Protein AF-A0A969F2M3-F1 (afdb_monomer_lite)

Secondary structure (DSSP, 8-state):
-------TTGGGSSSHHHHHHHHHHHHHHHHHHHHT---------SS----PEEEEESSHHHHHHHHHHHHHHTT--EEEEEETTEEEEEEE--SSPPHHHHHHHHHTTPPPPSSSEEEEEEEEHHHHHHHHHHHHHHHHTTSS-----------

Sequence (155 aa):
ARPRATNALEQWLAGWRGALAMAALAGVAIVIGLTVQTPVPDETVRGIQAPATELFADDPAAMRLAIIESLADAGVEASGYALLNIEFVEATLPQPVPPSVERVLARYGIPLPVDGAMRVAIAGRRDERRSRRDAGGAYARRHSGRGDPTAGSVR

pLDDT: mean 70.93, std 19.93, range [36.88, 95.75]

Structure (mmCIF, N/CA/C/O backbone):
data_AF-A0A969F2M3-F1
#
_entry.id   AF-A0A969F2M3-F1
#
loop_
_atom_site.group_PDB
_atom_site.id
_atom_site.type_symbol
_atom_site.label_atom_id
_atom_site.label_alt_id
_atom_site.label_comp_id
_atom_site.label_asym_id
_atom_site.label_entity_id
_atom_site.label_seq_id
_atom_site.pdbx_PDB_ins_code
_atom_site.Cartn_x
_atom_site.Cartn_y
_atom_site.Cartn_z
_atom_site.occupancy
_atom_site.B_iso_or_equiv
_atom_site.auth_seq_id
_atom_site.auth_comp_id
_atom_site.auth_asym_id
_atom_site.auth_atom_id
_atom_site.pdbx_PDB_model_num
ATOM 1 N N . ALA A 1 1 ? -34.858 61.476 -4.463 1.00 45.66 1 ALA A N 1
ATOM 2 C CA . ALA A 1 1 ? -34.562 60.286 -5.291 1.00 45.66 1 ALA A CA 1
ATOM 3 C C . ALA A 1 1 ? -33.647 59.352 -4.497 1.00 45.66 1 ALA A C 1
ATOM 5 O O . ALA A 1 1 ? -32.818 59.846 -3.749 1.00 45.66 1 ALA A O 1
ATOM 6 N N . ARG A 1 2 ? -33.891 58.037 -4.573 1.00 45.94 2 ARG A N 1
ATOM 7 C CA . ARG A 1 2 ? -33.388 56.969 -3.678 1.00 45.94 2 ARG A CA 1
ATOM 8 C C . ARG A 1 2 ? -31.850 56.934 -3.510 1.00 45.94 2 ARG A C 1
ATOM 10 O O . ARG A 1 2 ? -31.161 57.102 -4.516 1.00 45.94 2 ARG A O 1
ATOM 17 N N . PRO A 1 3 ? -31.303 56.615 -2.318 1.00 48.44 3 PRO A N 1
ATOM 18 C CA . PRO A 1 3 ? -29.893 56.250 -2.182 1.00 48.44 3 PRO A CA 1
ATOM 19 C C . PRO A 1 3 ? -29.634 54.853 -2.779 1.00 48.44 3 PRO A C 1
ATOM 21 O O . PRO A 1 3 ? -30.329 53.889 -2.458 1.00 48.44 3 PRO A O 1
ATOM 24 N N . ARG A 1 4 ? -28.633 54.749 -3.664 1.00 53.41 4 ARG A N 1
ATOM 25 C CA . ARG A 1 4 ? -28.066 53.474 -4.136 1.00 53.41 4 ARG A CA 1
ATOM 26 C C . ARG A 1 4 ? -27.175 52.899 -3.033 1.00 53.41 4 ARG A C 1
ATOM 28 O O . ARG A 1 4 ? -26.105 53.433 -2.763 1.00 53.41 4 ARG A O 1
ATOM 35 N N . ALA A 1 5 ? -27.624 51.816 -2.410 1.00 54.97 5 ALA A N 1
ATOM 36 C CA . ALA A 1 5 ? -26.827 50.986 -1.519 1.00 54.97 5 ALA A CA 1
ATOM 37 C C . ALA A 1 5 ? -26.131 49.891 -2.340 1.00 54.97 5 ALA A C 1
ATOM 39 O O . ALA A 1 5 ? -26.745 48.869 -2.621 1.00 54.97 5 ALA A O 1
ATOM 40 N N . THR A 1 6 ? -24.881 50.100 -2.757 1.00 56.84 6 THR A N 1
ATOM 41 C CA . THR A 1 6 ? -24.093 49.029 -3.409 1.00 56.84 6 THR A CA 1
ATOM 42 C C . THR A 1 6 ? -22.618 48.974 -3.022 1.00 56.84 6 THR A C 1
ATOM 44 O O . THR A 1 6 ? -21.910 48.140 -3.563 1.00 56.84 6 THR A O 1
ATOM 47 N N . ASN A 1 7 ? -22.118 49.794 -2.090 1.00 56.41 7 ASN A N 1
ATOM 48 C CA . ASN A 1 7 ? -20.657 49.927 -1.929 1.00 56.41 7 ASN A CA 1
ATOM 49 C C . ASN A 1 7 ? -20.119 49.595 -0.524 1.00 56.41 7 ASN A C 1
ATOM 51 O O . ASN A 1 7 ? -18.950 49.843 -0.249 1.00 56.41 7 ASN A O 1
ATOM 55 N N . ALA A 1 8 ? -20.932 49.031 0.375 1.00 53.22 8 ALA A N 1
ATOM 56 C CA . ALA A 1 8 ? -20.476 48.732 1.738 1.00 53.22 8 ALA A CA 1
ATOM 57 C C . ALA A 1 8 ? -19.640 47.442 1.839 1.00 53.22 8 ALA A C 1
ATOM 59 O O . ALA A 1 8 ? -18.819 47.321 2.743 1.00 53.22 8 ALA A O 1
ATOM 60 N N . LEU A 1 9 ? -19.822 46.487 0.919 1.00 52.50 9 LEU A N 1
ATOM 61 C CA . LEU A 1 9 ? -19.166 45.179 1.017 1.00 52.50 9 LEU A CA 1
ATOM 62 C C . LEU A 1 9 ? -17.736 45.185 0.448 1.00 52.50 9 LEU A C 1
ATOM 64 O O . LEU A 1 9 ? -16.865 44.512 0.988 1.00 52.50 9 LEU A O 1
ATOM 68 N N . GLU A 1 10 ? -17.457 46.003 -0.573 1.00 51.41 10 GLU A N 1
ATOM 69 C CA . GLU A 1 10 ? -16.103 46.107 -1.142 1.00 51.41 10 GLU A CA 1
ATOM 70 C C . GLU A 1 10 ? -15.138 46.919 -0.269 1.00 51.41 10 GLU A C 1
ATOM 72 O O . GLU A 1 10 ? -13.939 46.645 -0.245 1.00 51.41 10 GLU A O 1
ATOM 77 N N . GLN A 1 11 ? -15.640 47.873 0.520 1.00 52.00 11 GLN A N 1
ATOM 78 C CA . GLN A 1 11 ? -14.781 48.687 1.389 1.00 52.00 11 GLN A CA 1
ATOM 79 C C . GLN A 1 11 ? -14.241 47.919 2.603 1.00 52.00 11 GLN A C 1
ATOM 81 O O . GLN A 1 11 ? -13.274 48.362 3.222 1.00 52.00 11 GLN A O 1
ATOM 86 N N . TRP A 1 12 ? -14.805 46.752 2.931 1.00 50.31 12 TRP A N 1
ATOM 87 C CA . TRP A 1 12 ? -14.353 45.951 4.072 1.00 50.31 12 TRP A CA 1
ATOM 88 C C . TRP A 1 12 ? -13.147 45.047 3.759 1.00 50.31 12 TRP A C 1
ATOM 90 O O . TRP A 1 12 ? -12.490 44.558 4.675 1.00 50.31 12 TRP A O 1
ATOM 100 N N . LEU A 1 13 ? -12.799 44.866 2.479 1.00 51.94 13 LEU A N 1
ATOM 101 C CA . LEU A 1 13 ? -11.670 44.028 2.045 1.00 51.94 13 LEU A CA 1
ATOM 102 C C . LEU A 1 13 ? -10.378 44.821 1.768 1.00 51.94 13 LEU A C 1
ATOM 104 O O . LEU A 1 13 ? -9.327 44.222 1.555 1.00 51.94 13 LEU A O 1
ATOM 108 N N . ALA A 1 14 ? -10.418 46.155 1.831 1.00 53.62 14 ALA A N 1
ATOM 109 C CA . ALA A 1 14 ? -9.304 47.036 1.460 1.00 53.62 14 ALA A CA 1
ATOM 110 C C . ALA A 1 14 ? -8.498 47.588 2.658 1.00 53.62 14 ALA A C 1
ATOM 112 O O . ALA A 1 14 ? -7.930 48.676 2.588 1.00 53.62 14 ALA A O 1
ATOM 113 N N . GLY A 1 15 ? -8.452 46.869 3.783 1.00 54.72 15 GLY A N 1
ATOM 114 C CA . GLY A 1 15 ? -7.656 47.252 4.955 1.00 54.72 15 GLY A CA 1
ATOM 115 C C . GLY A 1 15 ? -6.451 46.335 5.164 1.00 54.72 15 GLY A C 1
ATOM 116 O O . GLY A 1 15 ? -6.567 45.123 5.003 1.00 54.72 15 GLY A O 1
ATOM 117 N N . TRP A 1 16 ? -5.316 46.882 5.628 1.00 53.44 16 TRP A N 1
ATOM 118 C CA . TRP A 1 16 ? -4.075 46.147 5.967 1.00 53.44 16 TRP A CA 1
ATOM 119 C C . TRP A 1 16 ? -4.276 44.921 6.885 1.00 53.44 16 TRP A C 1
ATOM 121 O O . TRP A 1 16 ? -3.426 44.036 6.950 1.00 53.44 16 TRP A O 1
ATOM 131 N N . ARG A 1 17 ? -5.428 44.827 7.560 1.00 49.94 17 ARG A N 1
ATOM 132 C CA . ARG A 1 17 ? -5.831 43.679 8.384 1.00 49.94 17 ARG A CA 1
ATOM 133 C C . ARG A 1 17 ? -6.151 42.425 7.557 1.00 49.94 17 ARG A C 1
ATOM 135 O O . ARG A 1 17 ? -5.863 41.328 8.023 1.00 49.94 17 ARG A O 1
ATOM 142 N N . GLY A 1 18 ? -6.679 42.569 6.336 1.00 45.94 18 GLY A N 1
ATOM 143 C CA . GLY A 1 18 ? -6.927 41.444 5.422 1.00 45.94 18 GLY A CA 1
ATOM 144 C C . GLY A 1 18 ? -5.630 40.825 4.891 1.00 45.94 18 GLY A C 1
ATOM 145 O O . GLY A 1 18 ? -5.506 39.605 4.809 1.00 45.94 18 GLY A O 1
ATOM 146 N N . ALA A 1 19 ? -4.618 41.663 4.638 1.00 50.31 19 ALA A N 1
ATOM 147 C CA . ALA A 1 19 ? -3.284 41.211 4.244 1.00 50.31 19 ALA A CA 1
ATOM 148 C C . ALA A 1 19 ? -2.563 40.455 5.380 1.00 50.31 19 ALA A C 1
ATOM 150 O O . ALA A 1 19 ? -1.909 39.445 5.127 1.00 50.31 19 ALA A O 1
ATOM 151 N N . LEU A 1 20 ? -2.738 40.880 6.639 1.00 52.34 20 LEU A N 1
ATOM 152 C CA . LEU A 1 20 ? -2.180 40.173 7.800 1.00 52.34 20 LEU A CA 1
ATOM 153 C C . LEU A 1 20 ? -2.861 38.821 8.070 1.00 52.34 20 LEU A C 1
ATOM 155 O O . LEU A 1 20 ? -2.181 37.875 8.461 1.00 52.34 20 LEU A O 1
ATOM 159 N N . ALA A 1 21 ? -4.168 38.694 7.822 1.00 48.88 21 ALA A N 1
ATOM 160 C CA . ALA A 1 21 ? -4.878 37.421 7.979 1.00 48.88 21 ALA A CA 1
ATOM 161 C C . ALA A 1 21 ? -4.417 36.359 6.957 1.00 48.88 21 ALA A C 1
ATOM 163 O O . ALA A 1 21 ? -4.240 35.195 7.317 1.00 48.88 21 ALA A O 1
ATOM 164 N N . MET A 1 22 ? -4.141 36.761 5.709 1.00 46.81 22 MET A N 1
ATOM 165 C CA . MET A 1 22 ? -3.584 35.861 4.686 1.00 46.81 22 MET A CA 1
ATOM 166 C C . MET A 1 22 ? -2.118 35.494 4.964 1.00 46.81 22 MET A C 1
ATOM 168 O O . MET A 1 22 ? -1.731 34.344 4.768 1.00 46.81 22 MET A O 1
ATOM 172 N N . ALA A 1 23 ? -1.309 36.426 5.484 1.00 50.69 23 ALA A N 1
ATOM 173 C CA . ALA A 1 23 ? 0.069 36.135 5.889 1.00 50.69 23 ALA A CA 1
ATOM 174 C C . ALA A 1 23 ? 0.139 35.170 7.089 1.00 50.69 23 ALA A C 1
ATOM 176 O O . ALA A 1 23 ? 1.008 34.299 7.128 1.00 50.69 23 ALA A O 1
ATOM 177 N N . ALA A 1 24 ? -0.801 35.269 8.036 1.00 47.91 24 ALA A N 1
ATOM 178 C CA . ALA A 1 24 ? -0.904 34.336 9.156 1.00 47.91 24 ALA A CA 1
ATOM 179 C C . ALA A 1 24 ? -1.296 32.919 8.697 1.00 47.91 24 ALA A C 1
ATOM 181 O O . ALA A 1 24 ? -0.701 31.948 9.157 1.00 47.91 24 ALA A O 1
ATOM 182 N N . LEU A 1 25 ? -2.228 32.785 7.743 1.00 47.97 25 LEU A N 1
ATOM 183 C CA . LEU A 1 25 ? -2.595 31.483 7.168 1.00 47.97 25 LEU A CA 1
ATOM 184 C C . LEU A 1 25 ? -1.460 30.863 6.337 1.00 47.97 25 LEU A C 1
ATOM 186 O O . LEU A 1 25 ? -1.211 29.663 6.447 1.00 47.97 25 LEU A O 1
ATOM 190 N N . ALA A 1 26 ? -0.721 31.669 5.569 1.00 48.88 26 ALA A N 1
ATOM 191 C CA . ALA A 1 26 ? 0.451 31.197 4.829 1.00 48.88 26 ALA A CA 1
ATOM 192 C C . ALA A 1 26 ? 1.592 30.757 5.768 1.00 48.88 26 ALA A C 1
ATOM 194 O O . ALA A 1 26 ? 2.225 29.730 5.532 1.00 48.88 26 ALA A O 1
ATOM 195 N N . GLY A 1 27 ? 1.817 31.485 6.868 1.00 40.22 27 GLY A N 1
ATOM 196 C CA . GLY A 1 27 ? 2.789 31.106 7.895 1.00 40.22 27 GLY A CA 1
ATOM 197 C C . GLY A 1 27 ? 2.419 29.805 8.609 1.00 40.22 27 GLY A C 1
ATOM 198 O O . GLY A 1 27 ? 3.279 28.950 8.794 1.00 40.22 27 GLY A O 1
ATOM 199 N N . VAL A 1 28 ? 1.140 29.605 8.945 1.00 50.72 28 VAL A N 1
ATOM 200 C CA . VAL A 1 28 ? 0.660 28.361 9.572 1.00 50.72 28 VAL A CA 1
ATOM 201 C C . VAL A 1 28 ? 0.800 27.167 8.622 1.00 50.72 28 VAL A C 1
ATOM 203 O O . VAL A 1 28 ? 1.246 26.112 9.059 1.00 50.72 28 VAL A O 1
ATOM 206 N N . ALA A 1 29 ? 0.529 27.324 7.322 1.00 49.88 29 ALA A N 1
ATOM 207 C CA . ALA A 1 29 ? 0.730 26.249 6.345 1.00 49.88 29 ALA A CA 1
ATOM 208 C C . ALA A 1 29 ? 2.214 25.859 6.181 1.00 49.88 29 ALA A C 1
ATOM 210 O O . ALA A 1 29 ? 2.530 24.676 6.076 1.00 49.88 29 ALA A O 1
ATOM 211 N N . ILE A 1 30 ? 3.133 26.832 6.214 1.00 53.09 30 ILE A N 1
ATOM 212 C CA . ILE A 1 30 ? 4.581 26.576 6.121 1.00 53.09 30 ILE A CA 1
ATOM 213 C C . ILE A 1 30 ? 5.127 25.979 7.425 1.00 53.09 30 ILE A C 1
ATOM 215 O O . ILE A 1 30 ? 5.948 25.066 7.381 1.00 53.09 30 ILE A O 1
ATOM 219 N N . VAL A 1 31 ? 4.652 26.439 8.588 1.00 50.62 31 VAL A N 1
ATOM 220 C CA . VAL A 1 31 ? 5.040 25.872 9.889 1.00 50.62 31 VAL A CA 1
ATOM 221 C C . VAL A 1 31 ? 4.525 24.442 10.029 1.00 50.62 31 VAL A C 1
ATOM 223 O O . VAL A 1 31 ? 5.302 23.593 10.441 1.00 50.62 31 VAL A O 1
ATOM 226 N N . ILE A 1 32 ? 3.289 24.139 9.614 1.00 50.97 32 ILE A N 1
ATOM 227 C CA . ILE A 1 32 ? 2.780 22.756 9.566 1.00 50.97 32 ILE A CA 1
ATOM 228 C C . ILE A 1 32 ? 3.590 21.922 8.559 1.00 50.97 32 ILE A C 1
ATOM 230 O O . ILE A 1 32 ? 3.973 20.800 8.867 1.00 50.97 32 ILE A O 1
ATOM 234 N N . GLY A 1 33 ? 3.943 22.474 7.393 1.00 46.75 33 GLY A N 1
ATOM 235 C CA . GLY A 1 33 ? 4.786 21.784 6.409 1.00 46.75 33 GLY A CA 1
ATOM 236 C C . GLY A 1 33 ? 6.214 21.477 6.889 1.00 46.75 33 GLY A C 1
ATOM 237 O O . GLY A 1 33 ? 6.813 20.509 6.429 1.00 46.75 33 GLY A O 1
ATOM 238 N N . LEU A 1 34 ? 6.756 22.266 7.825 1.00 50.66 34 LEU A N 1
ATOM 239 C CA . LEU A 1 34 ? 8.086 22.058 8.415 1.00 50.66 34 LEU A CA 1
ATOM 240 C C . LEU A 1 34 ? 8.055 21.233 9.711 1.00 50.66 34 LEU A C 1
ATOM 242 O O . LEU A 1 34 ? 9.030 20.546 10.001 1.00 50.66 34 LEU A O 1
ATOM 246 N N . THR A 1 35 ? 6.963 21.254 10.482 1.00 46.19 35 THR A N 1
ATOM 247 C CA . THR A 1 35 ? 6.818 20.438 11.705 1.00 46.19 35 THR A CA 1
ATOM 248 C C . THR A 1 35 ? 6.239 19.048 11.444 1.00 46.19 35 THR A C 1
ATOM 250 O O . THR A 1 35 ? 6.411 18.163 12.278 1.00 46.19 35 THR A O 1
ATOM 253 N N . VAL A 1 36 ? 5.646 18.816 10.267 1.00 45.91 36 VAL A N 1
ATOM 254 C CA . VAL A 1 36 ? 5.324 17.477 9.730 1.00 45.91 36 VAL A CA 1
ATOM 255 C C . VAL A 1 36 ? 6.543 16.864 9.006 1.00 45.91 36 VAL A C 1
ATOM 257 O O . VAL A 1 36 ? 6.430 15.922 8.232 1.00 45.91 36 VAL A O 1
ATOM 260 N N . GLN A 1 37 ? 7.758 17.347 9.292 1.00 50.47 37 GLN A N 1
ATOM 261 C CA . GLN A 1 37 ? 8.958 16.519 9.162 1.00 50.47 37 GLN A CA 1
ATOM 262 C C . GLN A 1 37 ? 9.040 15.595 10.375 1.00 50.47 37 GLN A C 1
ATOM 264 O O . GLN A 1 37 ? 9.755 15.860 11.341 1.00 50.47 37 GLN A O 1
ATOM 269 N N . THR A 1 38 ? 8.283 14.506 10.339 1.00 42.69 38 THR A N 1
ATOM 270 C CA . THR A 1 38 ? 8.547 13.369 11.216 1.00 42.69 38 THR A CA 1
ATOM 271 C C . THR A 1 38 ? 9.486 12.387 10.507 1.00 42.69 38 THR A C 1
ATOM 273 O O . THR A 1 38 ? 9.551 12.341 9.279 1.00 42.69 38 THR A O 1
ATOM 276 N N . PRO A 1 39 ? 10.346 11.735 11.296 1.00 41.56 39 PRO A N 1
ATOM 277 C CA . PRO A 1 39 ? 11.772 11.589 11.033 1.00 41.56 39 PRO A CA 1
ATOM 278 C C . PRO A 1 39 ? 12.065 10.555 9.957 1.00 41.56 39 PRO A C 1
ATOM 280 O O . PRO A 1 39 ? 11.353 9.567 9.852 1.00 41.56 39 PRO A O 1
ATOM 283 N N . VAL A 1 40 ? 13.167 10.756 9.228 1.00 50.44 40 VAL A N 1
ATOM 284 C CA . VAL A 1 40 ? 13.870 9.701 8.485 1.00 50.44 40 VAL A CA 1
ATOM 285 C C . VAL A 1 40 ? 14.250 8.609 9.494 1.00 50.44 40 VAL A C 1
ATOM 287 O O . VAL A 1 40 ? 15.142 8.867 10.305 1.00 50.44 40 VAL A O 1
ATOM 290 N N . PRO A 1 41 ? 13.621 7.418 9.514 1.00 43.75 41 PRO A N 1
ATOM 291 C CA . PRO A 1 41 ? 14.080 6.339 10.365 1.00 43.75 41 PRO A CA 1
ATOM 292 C C . PRO A 1 41 ? 15.069 5.515 9.546 1.00 43.75 41 PRO A C 1
ATOM 294 O O . PRO A 1 41 ? 14.697 4.752 8.656 1.00 43.75 41 PRO A O 1
ATOM 297 N N . ASP A 1 42 ? 16.331 5.791 9.849 1.00 36.88 42 ASP A N 1
ATOM 298 C CA . ASP A 1 42 ? 17.505 4.931 9.802 1.00 36.88 42 ASP A CA 1
ATOM 299 C C . ASP A 1 42 ? 17.571 3.815 8.753 1.00 36.88 42 ASP A C 1
ATOM 301 O O . ASP A 1 42 ? 16.887 2.788 8.786 1.00 36.88 42 ASP A O 1
ATOM 305 N N . GLU A 1 43 ? 18.588 3.986 7.912 1.00 40.31 43 GLU A N 1
ATOM 306 C CA . GLU A 1 43 ? 19.527 2.955 7.489 1.00 40.31 43 GLU A CA 1
ATOM 307 C C . GLU A 1 43 ? 19.639 1.805 8.510 1.00 40.31 43 GLU A C 1
ATOM 309 O O . GLU A 1 43 ? 20.501 1.782 9.380 1.00 40.31 43 GLU A O 1
ATOM 314 N N . THR A 1 44 ? 18.763 0.806 8.395 1.00 39.72 44 THR A N 1
ATOM 315 C CA . THR A 1 44 ? 18.896 -0.442 9.147 1.00 39.72 44 THR A CA 1
ATOM 316 C C . THR A 1 44 ? 19.319 -1.534 8.181 1.00 39.72 44 THR A C 1
ATOM 318 O O . THR A 1 44 ? 18.533 -2.339 7.676 1.00 39.72 44 THR A O 1
ATOM 321 N N . VAL A 1 45 ? 20.622 -1.546 7.917 1.00 49.41 45 VAL A N 1
ATOM 322 C CA . VAL A 1 45 ? 21.339 -2.747 7.503 1.00 49.41 45 VAL A CA 1
ATOM 323 C C . VAL A 1 45 ? 21.070 -3.824 8.564 1.00 49.41 45 VAL A C 1
ATOM 325 O O . VAL A 1 45 ? 21.487 -3.691 9.707 1.00 49.41 45 VAL A O 1
ATOM 328 N N . ARG A 1 46 ? 20.385 -4.899 8.151 1.00 50.19 46 ARG A N 1
ATOM 329 C CA . ARG A 1 46 ? 20.032 -6.112 8.922 1.00 50.19 46 ARG A CA 1
ATOM 330 C C . ARG A 1 46 ? 19.082 -5.927 10.113 1.00 50.19 46 ARG A C 1
ATOM 332 O O . ARG A 1 46 ? 19.507 -5.734 11.243 1.00 50.19 46 ARG A O 1
ATOM 339 N N . GLY A 1 47 ? 17.829 -6.309 9.868 1.00 43.97 47 GLY A N 1
ATOM 340 C CA . GLY A 1 47 ? 17.058 -7.099 10.829 1.00 43.97 47 GLY A CA 1
ATOM 341 C C . GLY A 1 47 ? 15.734 -6.477 11.252 1.00 43.97 47 GLY A C 1
ATOM 342 O O . GLY A 1 47 ? 15.707 -5.594 12.092 1.00 43.97 47 GLY A O 1
ATOM 343 N N . ILE A 1 48 ? 14.644 -7.078 10.763 1.00 42.66 48 ILE A N 1
ATOM 344 C CA . ILE A 1 48 ? 13.281 -6.992 11.311 1.00 42.66 48 ILE A CA 1
ATOM 345 C C . ILE A 1 48 ? 12.553 -5.654 11.048 1.00 42.66 48 ILE A C 1
ATOM 347 O O . ILE A 1 48 ? 12.082 -4.991 11.963 1.00 42.66 48 ILE A O 1
ATOM 351 N N . GLN A 1 49 ? 12.373 -5.286 9.775 1.00 48.78 49 GLN A N 1
ATOM 352 C CA . GLN A 1 49 ? 11.154 -4.557 9.388 1.00 48.78 49 GLN A CA 1
ATOM 353 C C . GLN A 1 49 ? 10.035 -5.591 9.203 1.00 48.78 49 GLN A C 1
ATOM 355 O O . GLN A 1 49 ? 10.311 -6.696 8.726 1.00 48.78 49 GLN A O 1
ATOM 360 N N . ALA A 1 50 ? 8.801 -5.262 9.605 1.00 51.81 50 ALA A N 1
ATOM 361 C CA . ALA A 1 50 ? 7.643 -6.136 9.410 1.00 51.81 50 ALA A CA 1
ATOM 362 C C . ALA A 1 50 ? 7.616 -6.650 7.958 1.00 51.81 50 ALA A C 1
ATOM 364 O O . ALA A 1 50 ? 7.903 -5.865 7.044 1.00 51.81 50 ALA A O 1
ATOM 365 N N . PRO A 1 51 ? 7.344 -7.950 7.732 1.00 58.94 51 PRO A N 1
ATOM 366 C CA . PRO A 1 51 ? 7.384 -8.523 6.396 1.00 58.94 51 PRO A CA 1
ATOM 367 C C . PRO A 1 51 ? 6.372 -7.784 5.517 1.00 58.94 51 PRO A C 1
ATOM 369 O O . PRO A 1 51 ? 5.164 -7.909 5.710 1.00 58.94 51 PRO A O 1
ATOM 372 N N . ALA A 1 52 ? 6.868 -6.974 4.580 1.00 72.56 52 ALA A N 1
ATOM 373 C CA . ALA A 1 52 ? 6.012 -6.323 3.605 1.00 72.56 52 ALA A CA 1
ATOM 374 C C . ALA A 1 52 ? 5.375 -7.410 2.737 1.00 72.56 52 ALA A C 1
ATOM 376 O O . ALA A 1 52 ? 6.061 -8.322 2.270 1.00 72.56 52 ALA A O 1
ATOM 377 N N . THR A 1 53 ? 4.064 -7.325 2.524 1.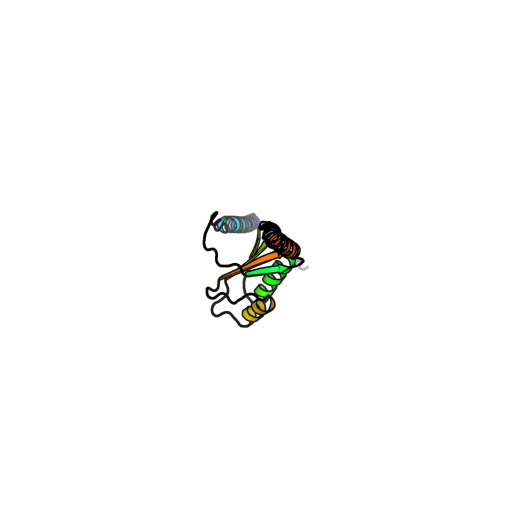00 86.56 53 THR A N 1
ATOM 378 C CA . THR A 1 53 ? 3.401 -8.227 1.581 1.00 86.56 53 THR A CA 1
ATOM 379 C C . THR A 1 53 ? 3.851 -7.860 0.174 1.00 86.56 53 THR A C 1
ATOM 381 O O . THR A 1 53 ? 3.630 -6.732 -0.264 1.00 86.56 53 THR A O 1
ATOM 384 N N . GLU A 1 54 ? 4.493 -8.793 -0.524 1.00 89.31 54 GLU A N 1
ATOM 385 C CA . GLU A 1 54 ? 4.955 -8.581 -1.895 1.00 89.31 54 GLU A CA 1
ATOM 386 C C . GLU A 1 54 ? 3.831 -8.845 -2.903 1.00 89.31 54 GLU A C 1
ATOM 388 O O . GLU A 1 54 ? 3.233 -9.922 -2.932 1.00 89.31 54 GLU A O 1
ATOM 393 N N . LEU A 1 55 ? 3.572 -7.861 -3.761 1.00 89.69 55 LEU A N 1
ATOM 394 C CA . LEU A 1 55 ? 2.649 -7.922 -4.887 1.00 89.69 55 LEU A CA 1
ATOM 395 C C . LEU A 1 55 ? 3.398 -7.657 -6.196 1.00 89.69 55 LEU A C 1
ATOM 397 O O . LEU A 1 55 ? 4.390 -6.929 -6.241 1.00 89.69 55 LEU A O 1
ATOM 401 N N . PHE A 1 56 ? 2.880 -8.217 -7.289 1.00 90.12 56 PHE A N 1
ATOM 402 C CA . PHE A 1 56 ? 3.442 -8.030 -8.625 1.00 90.12 56 PHE A CA 1
ATOM 403 C C . PHE A 1 56 ? 2.400 -7.463 -9.583 1.00 90.12 56 PHE A C 1
ATOM 405 O O . PHE A 1 56 ? 1.328 -8.044 -9.782 1.00 90.12 56 PHE A O 1
ATOM 412 N N . ALA A 1 57 ? 2.751 -6.357 -10.234 1.00 90.81 57 ALA A N 1
ATOM 413 C CA . ALA A 1 57 ? 1.876 -5.637 -11.150 1.00 90.81 57 ALA A CA 1
ATOM 414 C C . ALA A 1 57 ? 2.567 -5.360 -12.488 1.00 90.81 57 ALA A C 1
ATOM 416 O O . ALA A 1 57 ? 3.787 -5.216 -12.554 1.00 90.81 57 ALA A O 1
ATOM 417 N N . ASP A 1 58 ? 1.790 -5.265 -13.571 1.00 91.25 58 ASP A N 1
ATOM 418 C CA . ASP A 1 58 ? 2.319 -4.755 -14.845 1.00 91.25 58 ASP A CA 1
ATOM 419 C C . ASP A 1 58 ? 2.626 -3.253 -14.749 1.00 91.25 58 ASP A C 1
ATOM 421 O O . ASP A 1 58 ? 3.616 -2.793 -15.314 1.00 91.25 58 ASP A O 1
ATOM 425 N N . ASP A 1 59 ? 1.808 -2.528 -13.981 1.00 93.38 59 ASP A N 1
ATOM 426 C CA . ASP A 1 59 ? 1.999 -1.129 -13.605 1.00 93.38 59 ASP A CA 1
ATOM 427 C C . ASP A 1 59 ? 1.940 -0.997 -12.067 1.00 93.38 59 ASP A C 1
ATOM 429 O O . ASP A 1 59 ? 0.849 -0.931 -11.485 1.00 93.38 59 ASP A O 1
ATOM 433 N N . PRO A 1 60 ? 3.103 -1.019 -11.388 1.00 92.94 60 PRO A N 1
ATOM 434 C CA . PRO A 1 60 ? 3.183 -0.885 -9.935 1.00 92.94 60 PRO A CA 1
ATOM 435 C C . PRO A 1 60 ? 2.612 0.433 -9.409 1.00 92.94 60 PRO A C 1
ATOM 437 O O . PRO A 1 60 ? 1.970 0.442 -8.359 1.00 92.94 60 PRO A O 1
ATOM 440 N N . ALA A 1 61 ? 2.799 1.534 -10.142 1.00 92.06 61 ALA A N 1
ATOM 441 C CA . ALA A 1 61 ? 2.368 2.857 -9.705 1.00 92.06 61 ALA A CA 1
ATOM 442 C C . ALA A 1 61 ? 0.840 2.980 -9.754 1.00 92.06 61 ALA A C 1
ATOM 444 O O . ALA A 1 61 ? 0.225 3.458 -8.797 1.00 92.06 61 ALA A O 1
ATOM 445 N N . ALA A 1 62 ? 0.215 2.482 -10.825 1.00 93.81 62 ALA A N 1
ATOM 446 C CA . ALA A 1 62 ? -1.241 2.414 -10.912 1.00 93.81 62 ALA A CA 1
ATOM 447 C C . ALA A 1 62 ? -1.834 1.494 -9.832 1.00 93.81 62 ALA A C 1
ATOM 449 O O . ALA A 1 62 ? -2.847 1.836 -9.223 1.00 93.81 62 ALA A O 1
ATOM 450 N N . MET A 1 63 ? -1.190 0.354 -9.543 1.00 94.94 63 MET A N 1
ATOM 451 C CA . MET A 1 63 ? -1.642 -0.540 -8.472 1.00 94.94 63 MET A CA 1
ATOM 452 C C . MET A 1 63 ? -1.528 0.112 -7.088 1.00 94.94 63 MET A C 1
ATOM 454 O O . MET A 1 63 ? -2.464 -0.003 -6.297 1.00 94.94 63 MET A O 1
ATOM 458 N N . ARG A 1 64 ? -0.433 0.834 -6.805 1.00 94.44 64 ARG A N 1
ATOM 459 C CA . ARG A 1 64 ? -0.267 1.606 -5.564 1.00 94.44 64 ARG A CA 1
ATOM 460 C C . ARG A 1 64 ? -1.423 2.584 -5.368 1.00 94.44 64 ARG A C 1
ATOM 462 O O . ARG A 1 64 ? -2.039 2.593 -4.306 1.00 94.44 64 ARG A O 1
ATOM 469 N N . LEU A 1 65 ? -1.731 3.375 -6.397 1.00 95.31 65 LEU A N 1
ATOM 470 C CA . LEU A 1 65 ? -2.830 4.342 -6.357 1.00 95.31 65 LEU A CA 1
ATOM 471 C C . LEU A 1 65 ? -4.180 3.657 -6.125 1.00 95.31 65 LEU A C 1
ATOM 473 O O . LEU A 1 65 ? -4.922 4.084 -5.248 1.00 95.31 65 LEU A O 1
ATOM 477 N N . ALA A 1 66 ? -4.460 2.559 -6.831 1.00 95.75 66 ALA A N 1
ATOM 478 C CA . ALA A 1 66 ? -5.716 1.825 -6.684 1.00 95.75 66 ALA A CA 1
ATOM 479 C C . ALA A 1 66 ? -5.909 1.233 -5.274 1.00 95.75 66 ALA A C 1
ATOM 481 O O . ALA A 1 66 ? -7.029 1.210 -4.761 1.00 95.75 66 ALA A O 1
ATOM 482 N N . ILE A 1 67 ? -4.831 0.752 -4.641 1.00 93.50 67 ILE A N 1
ATOM 483 C CA . ILE A 1 67 ? -4.877 0.253 -3.258 1.00 93.50 67 ILE A CA 1
ATOM 484 C C . ILE A 1 67 ? -5.142 1.407 -2.288 1.00 93.50 67 ILE A C 1
ATOM 486 O O . ILE A 1 67 ? -6.018 1.278 -1.436 1.00 93.50 67 ILE A O 1
ATOM 490 N N . ILE A 1 68 ? -4.425 2.528 -2.429 1.00 95.19 68 ILE A N 1
ATOM 491 C CA . ILE A 1 68 ? -4.613 3.715 -1.580 1.00 95.19 68 ILE A CA 1
ATOM 492 C C . ILE A 1 68 ? -6.049 4.239 -1.698 1.00 95.19 68 ILE A C 1
ATOM 494 O O . ILE A 1 68 ? -6.689 4.481 -0.681 1.00 95.19 68 ILE A O 1
ATOM 498 N N . GLU A 1 69 ? -6.575 4.355 -2.918 1.00 95.25 69 GLU A N 1
ATOM 499 C CA . GLU A 1 69 ? -7.950 4.800 -3.173 1.00 95.25 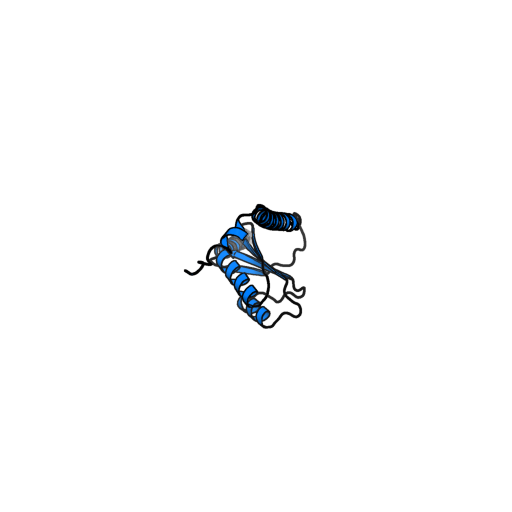69 GLU A CA 1
ATOM 500 C C . GLU A 1 69 ? -8.976 3.835 -2.567 1.00 95.25 69 GLU A C 1
ATOM 502 O O . GLU A 1 69 ? -9.874 4.256 -1.844 1.00 95.25 69 GLU A O 1
ATOM 507 N N . SER A 1 70 ? -8.789 2.523 -2.749 1.00 94.44 70 SER A N 1
ATOM 508 C CA . SER A 1 70 ? -9.684 1.516 -2.163 1.00 94.44 70 SER A CA 1
ATOM 509 C C . SER A 1 70 ? -9.681 1.539 -0.630 1.00 94.44 70 SER A C 1
ATOM 511 O O . SER A 1 70 ? -10.712 1.285 -0.005 1.00 94.44 70 SER A O 1
ATOM 513 N N . LEU A 1 71 ? -8.528 1.805 -0.010 1.00 93.81 71 LEU A N 1
ATOM 514 C CA . LEU A 1 71 ? -8.421 1.957 1.442 1.00 93.81 71 LEU A CA 1
ATOM 515 C C . LEU A 1 71 ? -9.082 3.255 1.914 1.00 93.81 71 LEU A C 1
ATOM 517 O O . LEU A 1 71 ? -9.817 3.221 2.901 1.00 93.81 71 LEU A O 1
ATOM 521 N N . ALA A 1 72 ? -8.905 4.353 1.177 1.00 93.94 72 ALA A N 1
ATOM 522 C CA . ALA A 1 72 ? -9.558 5.626 1.462 1.00 93.94 72 ALA A CA 1
ATOM 523 C C . ALA A 1 72 ? -11.091 5.508 1.391 1.00 93.94 72 ALA A C 1
ATOM 525 O O . ALA A 1 72 ? -11.779 5.958 2.308 1.00 93.94 72 ALA A O 1
ATOM 526 N N . ASP A 1 73 ? -11.626 4.810 0.385 1.00 93.38 73 ASP A N 1
ATOM 527 C CA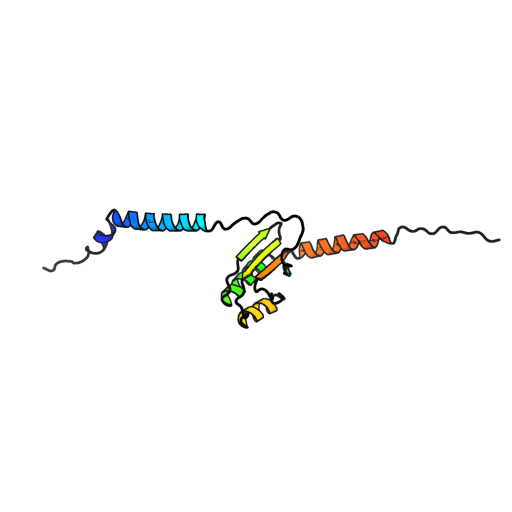 . ASP A 1 73 ? -13.059 4.497 0.266 1.00 93.38 73 ASP A CA 1
ATOM 528 C C . ASP A 1 73 ? -13.581 3.658 1.444 1.00 93.38 73 ASP A C 1
ATOM 530 O O . ASP A 1 73 ? -14.746 3.756 1.838 1.00 93.38 73 ASP A O 1
ATOM 534 N N . ALA A 1 74 ? -12.716 2.824 2.027 1.00 91.06 74 ALA A N 1
ATOM 535 C CA . ALA A 1 74 ? -13.012 2.051 3.229 1.00 91.06 74 ALA A CA 1
ATOM 536 C C . ALA A 1 74 ? -12.806 2.845 4.536 1.00 91.06 74 ALA A C 1
ATOM 538 O O . ALA A 1 74 ? -13.029 2.290 5.615 1.00 91.06 74 ALA A O 1
ATOM 539 N N . GLY A 1 75 ? -12.421 4.123 4.451 1.00 92.12 75 GLY A N 1
ATOM 540 C CA . GLY A 1 75 ? -12.205 5.017 5.589 1.00 92.12 75 GLY A CA 1
ATOM 541 C C . GLY A 1 75 ? -10.831 4.884 6.250 1.00 92.12 75 GLY A C 1
ATOM 542 O O . GLY A 1 75 ? -10.696 5.228 7.423 1.00 92.12 75 GLY A O 1
ATOM 543 N N . VAL A 1 76 ? -9.829 4.361 5.538 1.00 93.25 76 VAL A N 1
ATOM 544 C CA . VAL A 1 76 ? -8.455 4.187 6.028 1.00 93.25 76 VAL A CA 1
ATOM 545 C C . VAL A 1 76 ? -7.511 5.115 5.277 1.00 93.25 76 VAL A C 1
ATOM 547 O O . VAL A 1 76 ? -7.427 5.077 4.052 1.00 93.25 76 VAL A O 1
ATOM 550 N N . GLU A 1 77 ? -6.749 5.913 6.020 1.00 91.12 77 GLU A N 1
ATOM 551 C CA . GLU A 1 77 ? -5.663 6.702 5.449 1.00 91.12 77 GLU A CA 1
ATOM 552 C C . GLU A 1 77 ? -4.457 5.802 5.153 1.00 91.12 77 GLU A C 1
ATOM 554 O O . GLU A 1 77 ? -3.950 5.092 6.025 1.00 91.12 77 GLU A O 1
ATOM 559 N N . ALA A 1 78 ? -4.003 5.837 3.902 1.00 92.56 78 ALA A N 1
ATOM 560 C CA . ALA A 1 78 ? -2.836 5.110 3.429 1.00 92.56 78 ALA A CA 1
ATOM 561 C C . ALA A 1 78 ? -1.878 6.073 2.723 1.00 92.56 78 ALA A C 1
ATOM 563 O O . ALA A 1 78 ? -2.299 6.980 2.001 1.00 92.56 78 ALA A O 1
ATOM 564 N N . SER A 1 79 ? -0.583 5.858 2.910 1.00 91.69 79 SER A N 1
ATOM 565 C CA . SER A 1 79 ? 0.483 6.578 2.226 1.00 91.69 79 SER A CA 1
ATOM 566 C C . SER A 1 79 ? 1.211 5.642 1.268 1.00 91.69 79 SER A C 1
ATOM 568 O O . SER A 1 79 ? 1.120 4.415 1.356 1.00 91.69 79 SER A O 1
ATOM 570 N N . GLY A 1 80 ? 1.934 6.215 0.311 1.00 92.62 80 GLY A N 1
ATOM 571 C CA . GLY A 1 80 ? 2.769 5.415 -0.566 1.00 92.62 80 GLY A CA 1
ATOM 572 C C . GLY A 1 80 ? 3.945 6.187 -1.129 1.00 92.62 80 GLY A C 1
ATOM 573 O O . GLY A 1 80 ? 3.877 7.403 -1.311 1.00 92.62 80 GLY A O 1
ATOM 574 N N . TYR A 1 81 ? 5.021 5.461 -1.399 1.00 91.56 81 TYR A N 1
ATOM 575 C CA . TYR A 1 81 ? 6.289 5.996 -1.885 1.00 91.56 81 TYR A CA 1
ATOM 576 C C . TYR A 1 81 ? 6.971 4.988 -2.806 1.00 91.56 81 TYR A C 1
ATOM 578 O O . TYR A 1 81 ? 6.651 3.804 -2.78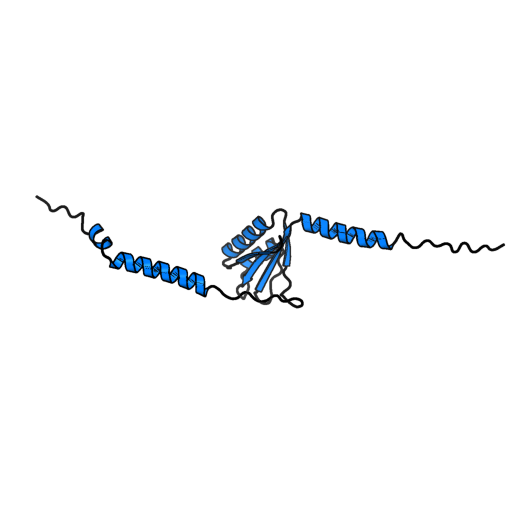9 1.00 91.56 81 TYR A O 1
ATOM 586 N N . ALA A 1 82 ? 7.931 5.457 -3.596 1.00 91.62 82 ALA A N 1
ATOM 587 C CA . ALA A 1 82 ? 8.723 4.616 -4.481 1.00 91.62 82 ALA A CA 1
ATOM 588 C C . ALA A 1 82 ? 10.164 4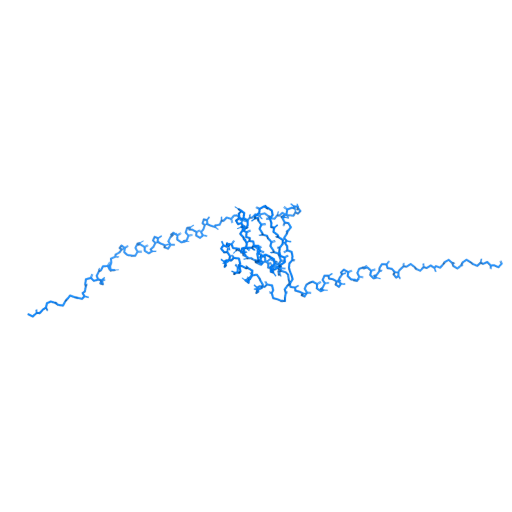.524 -3.971 1.00 91.62 82 ALA A C 1
ATOM 590 O O . ALA A 1 82 ? 10.773 5.539 -3.626 1.00 91.62 82 ALA A O 1
ATOM 591 N N . LEU A 1 83 ? 10.727 3.317 -3.954 1.00 88.38 83 LEU A N 1
ATOM 592 C CA . LEU A 1 83 ? 12.123 3.069 -3.605 1.00 88.38 83 LEU A CA 1
ATOM 593 C C . LEU A 1 83 ? 12.683 1.960 -4.501 1.00 88.38 83 LEU A C 1
ATOM 595 O O . LEU A 1 83 ? 12.145 0.861 -4.540 1.00 88.38 83 LEU A O 1
ATOM 599 N N . LEU A 1 84 ? 13.778 2.238 -5.217 1.00 87.00 84 LEU A N 1
ATOM 600 C CA . LEU A 1 84 ? 14.476 1.258 -6.070 1.00 87.00 84 LEU A CA 1
ATOM 601 C C . LEU A 1 84 ? 13.560 0.538 -7.092 1.00 87.00 84 LEU A C 1
ATOM 603 O O . LEU A 1 84 ? 13.700 -0.662 -7.309 1.00 87.00 84 LEU A O 1
ATOM 607 N N . ASN A 1 85 ? 12.645 1.272 -7.740 1.00 85.31 85 ASN A N 1
ATOM 608 C CA . ASN A 1 85 ? 11.611 0.751 -8.660 1.00 85.31 85 ASN A CA 1
ATOM 609 C C . ASN A 1 85 ? 10.560 -0.171 -8.014 1.00 85.31 85 ASN A C 1
ATOM 611 O O . ASN A 1 85 ? 9.826 -0.860 -8.723 1.00 85.31 85 ASN A O 1
ATOM 615 N N . ILE A 1 86 ? 10.474 -0.178 -6.687 1.00 88.69 86 ILE A N 1
ATOM 616 C CA . ILE A 1 86 ? 9.418 -0.844 -5.930 1.00 88.69 86 ILE A CA 1
ATOM 617 C C . ILE A 1 86 ? 8.508 0.241 -5.363 1.00 88.69 86 ILE A C 1
ATOM 619 O O . ILE A 1 86 ? 8.973 1.213 -4.765 1.00 88.69 86 ILE A O 1
ATOM 623 N N . GLU A 1 87 ? 7.210 0.077 -5.567 1.00 93.25 87 GLU A N 1
ATOM 624 C CA . GLU A 1 87 ? 6.185 0.960 -5.023 1.00 93.25 87 GLU A CA 1
ATOM 625 C C . GLU A 1 87 ? 5.716 0.400 -3.681 1.00 93.25 87 GLU A C 1
ATOM 627 O O . GLU A 1 87 ? 5.395 -0.779 -3.573 1.00 93.25 87 GLU A O 1
ATOM 632 N N . PHE A 1 88 ? 5.663 1.229 -2.648 1.00 93.00 88 PHE A N 1
ATOM 633 C CA . PHE A 1 88 ? 5.244 0.835 -1.310 1.00 93.00 88 PHE A CA 1
ATOM 634 C C . PHE A 1 88 ? 3.908 1.478 -0.951 1.00 93.00 88 PHE A C 1
ATOM 636 O O . PHE A 1 88 ? 3.641 2.624 -1.320 1.00 93.00 88 PHE A O 1
ATOM 643 N N . VAL A 1 89 ? 3.085 0.736 -0.211 1.00 93.62 89 VAL A N 1
ATOM 644 C CA . VAL A 1 89 ? 1.884 1.240 0.465 1.00 93.62 89 VAL A CA 1
ATOM 645 C C . VAL A 1 89 ? 2.017 0.952 1.950 1.00 93.62 89 VAL A C 1
ATOM 647 O O . VAL A 1 89 ? 2.287 -0.187 2.335 1.00 93.62 89 VAL A O 1
ATOM 650 N N . GLU A 1 90 ? 1.788 1.966 2.771 1.00 93.25 90 GLU A N 1
ATOM 651 C CA . GLU A 1 90 ? 1.756 1.863 4.226 1.00 93.25 90 GLU A CA 1
ATOM 652 C C . GLU A 1 90 ? 0.435 2.420 4.750 1.00 93.25 90 GLU A C 1
ATOM 654 O O . GLU A 1 90 ? -0.050 3.446 4.275 1.00 93.25 90 GLU A O 1
ATOM 659 N N . ALA A 1 91 ? -0.174 1.732 5.711 1.00 92.44 91 ALA A N 1
ATOM 660 C CA . ALA A 1 91 ? -1.397 2.200 6.350 1.00 92.44 91 ALA A CA 1
ATOM 661 C C . ALA A 1 91 ? -1.488 1.707 7.792 1.00 92.44 91 ALA A C 1
ATOM 663 O O . ALA A 1 91 ? -1.065 0.592 8.108 1.00 92.44 91 ALA A O 1
ATOM 664 N N . THR A 1 92 ? -2.118 2.514 8.641 1.00 92.88 92 THR A N 1
ATOM 665 C CA . THR A 1 92 ? -2.525 2.101 9.985 1.00 92.88 92 THR A CA 1
ATOM 666 C C . THR A 1 92 ? -3.998 1.727 9.938 1.00 92.88 92 THR A C 1
ATOM 668 O O . THR A 1 92 ? -4.863 2.577 9.729 1.00 92.88 92 THR A O 1
ATOM 671 N N . LEU A 1 93 ? -4.292 0.443 10.107 1.00 90.25 93 LEU A N 1
ATOM 672 C CA . LEU A 1 93 ? -5.648 -0.077 10.098 1.00 90.25 93 LEU A CA 1
ATOM 673 C C . LEU A 1 93 ? -6.311 0.125 11.469 1.00 90.25 93 LEU A C 1
ATOM 675 O O . LEU A 1 93 ? -5.685 -0.132 12.502 1.00 90.25 93 LEU A O 1
ATOM 679 N N . PRO A 1 94 ? -7.590 0.530 11.504 1.00 87.50 94 PRO A N 1
ATOM 680 C CA . PRO A 1 94 ? -8.349 0.578 12.745 1.00 87.50 94 PRO A CA 1
ATOM 681 C C . PRO A 1 94 ? -8.482 -0.817 13.364 1.00 87.50 94 PRO A C 1
ATOM 683 O O . PRO A 1 94 ? -8.581 -1.819 12.654 1.00 87.50 94 PRO A O 1
ATOM 686 N N . GLN A 1 95 ? -8.507 -0.872 14.697 1.00 87.88 95 GLN A N 1
ATOM 687 C CA . GLN A 1 95 ? -8.742 -2.100 15.452 1.00 87.88 95 GLN A CA 1
ATOM 688 C C . GLN A 1 95 ? -10.057 -2.000 16.244 1.00 87.88 95 GLN A C 1
ATOM 690 O O . GLN A 1 95 ? -10.204 -1.072 17.044 1.00 87.88 95 GLN A O 1
ATOM 695 N N . PRO A 1 96 ? -11.010 -2.935 16.066 1.00 87.00 96 PRO A N 1
ATOM 696 C CA . PRO A 1 96 ? -10.973 -4.073 15.140 1.00 87.00 96 PRO A CA 1
ATOM 697 C C . PRO A 1 96 ? -11.040 -3.639 13.667 1.00 87.00 96 PRO A C 1
ATOM 699 O O . PRO A 1 96 ? -11.628 -2.603 13.353 1.00 87.00 96 PRO A O 1
ATOM 702 N N . VAL A 1 97 ? -10.462 -4.449 12.771 1.00 89.81 97 VAL A N 1
ATOM 703 C CA . VAL A 1 97 ? -10.468 -4.171 11.326 1.00 89.81 97 VAL A CA 1
ATOM 704 C C . VAL A 1 97 ? -11.914 -4.226 10.806 1.00 89.81 97 VAL A C 1
ATOM 706 O O . VAL A 1 97 ? -12.585 -5.244 10.968 1.00 89.81 97 VAL A O 1
ATOM 709 N N . PRO A 1 98 ? -12.438 -3.152 10.188 1.00 90.31 98 PRO A N 1
ATOM 710 C CA . PRO A 1 98 ? -13.794 -3.134 9.662 1.00 90.31 98 PRO A CA 1
ATOM 711 C C . PRO A 1 98 ? -13.956 -4.097 8.474 1.00 90.31 98 PRO A C 1
ATOM 713 O O . PRO A 1 98 ? -13.065 -4.155 7.623 1.00 90.31 98 PRO A O 1
ATOM 716 N N . PRO A 1 99 ? -15.131 -4.732 8.286 1.00 92.56 99 PRO A N 1
ATOM 717 C CA . PRO A 1 99 ? -15.381 -5.647 7.161 1.00 92.56 99 PRO A CA 1
ATOM 718 C C . PRO A 1 99 ? -15.171 -5.021 5.772 1.00 92.56 99 PRO A C 1
ATOM 720 O O . PRO A 1 99 ? -14.941 -5.711 4.779 1.00 92.56 99 PRO A O 1
ATOM 723 N N . SER A 1 100 ? -15.286 -3.696 5.656 1.00 92.75 100 SER A N 1
ATOM 724 C CA . SER A 1 100 ? -14.968 -2.975 4.417 1.00 92.75 100 SER A CA 1
ATOM 725 C C . SER A 1 100 ? -13.476 -3.014 4.097 1.00 92.75 100 SER A C 1
ATOM 727 O O . SER A 1 100 ? -13.121 -3.275 2.952 1.00 92.75 100 SER A O 1
ATOM 729 N N . VAL A 1 101 ? -12.621 -2.844 5.105 1.00 92.56 101 VAL A N 1
ATOM 730 C CA . VAL A 1 101 ? -11.163 -2.929 4.968 1.00 92.56 101 VAL A CA 1
ATOM 731 C C . VAL A 1 101 ? -10.749 -4.370 4.683 1.00 92.56 101 VAL A C 1
ATOM 733 O O . VAL A 1 101 ? -9.982 -4.605 3.756 1.00 92.56 101 VAL A O 1
ATOM 736 N N . GLU A 1 102 ? -11.332 -5.352 5.379 1.00 92.56 102 GLU A N 1
ATOM 737 C CA . GLU A 1 102 ? -11.066 -6.776 5.118 1.00 92.56 102 GLU A CA 1
ATOM 738 C C . GLU A 1 102 ? -11.343 -7.163 3.658 1.00 92.56 102 GLU A C 1
ATOM 740 O O . GLU A 1 102 ? -10.545 -7.859 3.032 1.00 92.56 102 GLU A O 1
ATOM 745 N N . ARG A 1 103 ? -12.444 -6.664 3.077 1.00 93.00 103 ARG A N 1
ATOM 746 C CA . ARG A 1 103 ? -12.780 -6.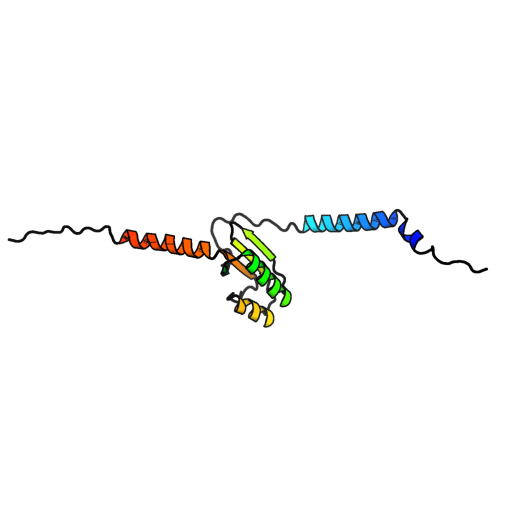895 1.662 1.00 93.00 103 ARG A CA 1
ATOM 747 C C . ARG A 1 103 ? -11.770 -6.269 0.705 1.00 93.00 103 ARG A C 1
ATOM 749 O O . ARG A 1 103 ? -11.485 -6.867 -0.333 1.00 93.00 103 ARG A O 1
ATOM 756 N N . VAL A 1 104 ? -11.254 -5.084 1.027 1.00 93.38 104 VAL A N 1
ATOM 757 C CA . VAL A 1 104 ? -10.202 -4.432 0.234 1.00 93.38 104 VAL A CA 1
ATOM 758 C C . VAL A 1 104 ? -8.930 -5.271 0.286 1.00 93.38 104 VAL A C 1
ATOM 760 O O . VAL A 1 104 ? -8.416 -5.651 -0.762 1.00 93.38 104 VAL A O 1
ATOM 763 N N . LEU A 1 105 ? -8.474 -5.650 1.479 1.00 92.31 105 LEU A N 1
ATOM 764 C CA . LEU A 1 105 ? -7.271 -6.470 1.645 1.00 92.31 105 LEU A CA 1
ATOM 765 C C . LEU A 1 105 ? -7.398 -7.818 0.925 1.00 92.31 105 LEU A C 1
ATOM 767 O O . LEU A 1 105 ? -6.518 -8.188 0.147 1.00 92.31 105 LEU A O 1
ATOM 771 N N . ALA A 1 106 ? -8.539 -8.495 1.073 1.00 92.88 106 ALA A N 1
ATOM 772 C CA . ALA A 1 106 ? -8.817 -9.757 0.396 1.00 92.88 106 ALA A CA 1
ATOM 773 C C . ALA A 1 106 ? -8.826 -9.626 -1.138 1.00 92.88 106 ALA A C 1
ATOM 775 O O . ALA A 1 106 ? -8.329 -10.517 -1.826 1.00 92.88 106 ALA A O 1
ATOM 776 N N . ARG A 1 107 ? -9.335 -8.513 -1.690 1.00 92.62 107 ARG A N 1
ATOM 777 C CA . ARG A 1 107 ? -9.325 -8.247 -3.142 1.00 92.62 107 ARG A CA 1
ATOM 778 C C . ARG A 1 107 ? -7.905 -8.217 -3.709 1.00 92.62 107 ARG A C 1
ATOM 780 O O . ARG A 1 107 ? -7.693 -8.692 -4.821 1.00 92.62 107 ARG A O 1
ATOM 787 N N . TYR A 1 108 ? -6.960 -7.663 -2.956 1.00 91.38 108 TYR A N 1
ATOM 788 C CA . TYR A 1 108 ? -5.557 -7.552 -3.359 1.00 91.38 108 TYR A CA 1
ATOM 789 C C . TYR A 1 108 ? -4.686 -8.712 -2.853 1.00 91.38 108 TYR A C 1
ATOM 791 O O . TYR A 1 108 ? -3.486 -8.724 -3.109 1.00 91.38 108 TYR A O 1
ATOM 799 N N . GLY A 1 109 ? -5.271 -9.698 -2.160 1.00 89.38 109 GLY A N 1
ATOM 800 C CA . GLY A 1 109 ? -4.538 -10.830 -1.589 1.00 89.38 109 GLY A CA 1
ATOM 801 C C . GLY A 1 109 ? -3.610 -10.447 -0.433 1.00 89.38 109 GLY A C 1
ATOM 802 O O . GLY A 1 109 ? -2.652 -11.166 -0.159 1.00 89.38 109 GLY A O 1
ATOM 803 N N . ILE A 1 110 ? -3.873 -9.319 0.230 1.00 89.38 110 ILE A N 1
ATOM 804 C CA . ILE A 1 110 ? -3.079 -8.829 1.356 1.00 89.38 110 ILE A CA 1
ATOM 805 C C . ILE A 1 110 ? -3.597 -9.500 2.641 1.00 89.38 110 ILE A C 1
ATOM 807 O O . ILE A 1 110 ? -4.797 -9.425 2.918 1.00 89.38 110 ILE A O 1
ATOM 811 N N . PRO A 1 111 ? -2.740 -10.170 3.433 1.00 86.81 111 PRO A N 1
ATOM 812 C CA . PRO A 1 111 ? -3.145 -10.756 4.706 1.00 86.81 111 PRO A CA 1
ATOM 813 C C . PRO A 1 111 ? -3.504 -9.667 5.724 1.00 86.81 111 PRO A C 1
ATOM 815 O O . PRO A 1 111 ? -2.927 -8.581 5.718 1.00 86.81 111 PRO A O 1
ATOM 818 N N . LEU A 1 112 ? -4.442 -9.970 6.626 1.00 86.12 112 LEU A N 1
ATOM 819 C CA . LEU A 1 112 ? -4.807 -9.047 7.700 1.00 86.12 112 LEU A CA 1
ATOM 820 C C . LEU A 1 112 ? -3.630 -8.885 8.680 1.00 86.12 112 LEU A C 1
ATOM 822 O O . LEU A 1 112 ? -3.200 -9.885 9.264 1.00 86.12 112 LEU A O 1
ATOM 826 N N . PRO A 1 113 ? -3.114 -7.663 8.895 1.00 83.38 113 PRO A N 1
ATOM 827 C CA . PRO A 1 113 ? -2.075 -7.436 9.886 1.00 83.38 113 PRO A CA 1
ATOM 828 C C . PRO A 1 113 ? -2.663 -7.528 11.298 1.00 83.38 113 PRO A C 1
ATOM 830 O O . PRO A 1 113 ? -3.713 -6.958 11.596 1.00 83.38 113 PRO A O 1
ATOM 833 N N . VAL A 1 114 ? -1.976 -8.254 12.180 1.00 81.00 114 VAL A N 1
ATOM 834 C CA . VAL A 1 114 ? -2.414 -8.488 13.570 1.00 81.00 114 VAL A CA 1
ATOM 835 C C . VAL A 1 114 ? -2.154 -7.264 14.456 1.00 81.00 114 VAL A C 1
ATOM 837 O O . VAL A 1 114 ? -2.883 -6.996 15.407 1.00 81.00 114 VAL A O 1
ATOM 840 N N . ASP A 1 115 ? -1.118 -6.501 14.129 1.00 82.31 115 ASP A N 1
ATOM 841 C CA . ASP A 1 115 ? -0.682 -5.291 14.828 1.00 82.31 115 ASP A CA 1
ATOM 842 C C . ASP A 1 115 ? -1.368 -4.017 14.307 1.00 82.31 115 ASP A C 1
ATOM 844 O O . ASP A 1 115 ? -1.161 -2.934 14.849 1.00 82.31 115 ASP A O 1
ATOM 848 N N . GLY A 1 116 ? -2.226 -4.135 13.287 1.00 85.50 116 GLY A N 1
ATOM 849 C CA . GLY A 1 116 ? -2.869 -3.000 12.626 1.00 85.50 116 GLY A CA 1
ATOM 850 C C . GLY A 1 116 ? -1.929 -2.199 11.723 1.00 85.50 116 GLY A C 1
ATOM 851 O O . GLY A 1 116 ? -2.375 -1.224 11.129 1.00 85.50 116 GLY A O 1
ATOM 852 N N . ALA A 1 117 ? -0.663 -2.592 11.566 1.00 88.81 117 ALA A N 1
ATOM 853 C CA . ALA A 1 117 ? 0.264 -1.946 10.646 1.00 88.81 117 ALA A CA 1
ATOM 854 C C . ALA A 1 117 ? 0.298 -2.721 9.324 1.00 88.81 117 ALA A C 1
ATOM 856 O O . ALA A 1 117 ? 0.726 -3.872 9.258 1.00 88.81 117 ALA A O 1
ATOM 857 N N . MET A 1 118 ? -0.155 -2.096 8.240 1.00 90.38 118 MET A N 1
ATOM 858 C CA . MET A 1 118 ? -0.112 -2.689 6.908 1.00 90.38 118 MET A CA 1
ATOM 859 C C . MET A 1 118 ? 1.066 -2.124 6.123 1.00 90.38 118 MET A C 1
ATOM 861 O O . MET A 1 118 ? 1.200 -0.908 5.992 1.00 90.38 118 MET A O 1
ATOM 865 N N . ARG A 1 119 ? 1.864 -3.012 5.521 1.00 91.31 119 ARG A N 1
ATOM 866 C CA . ARG A 1 119 ? 2.890 -2.639 4.547 1.00 91.31 119 ARG A CA 1
ATOM 867 C C . ARG A 1 119 ? 2.879 -3.569 3.345 1.00 91.31 119 ARG A C 1
ATOM 869 O O . ARG A 1 119 ? 2.915 -4.793 3.490 1.00 91.31 119 ARG A O 1
ATOM 876 N N . VAL A 1 120 ? 2.859 -2.978 2.160 1.00 91.50 120 VAL A N 1
ATOM 877 C CA . VAL A 1 120 ? 2.804 -3.683 0.878 1.00 91.50 120 VAL A CA 1
ATOM 878 C C . VAL A 1 120 ? 3.935 -3.177 -0.002 1.00 91.50 120 VAL A C 1
ATOM 880 O O . VAL A 1 120 ? 4.120 -1.969 -0.122 1.00 91.50 120 VAL A O 1
ATOM 883 N N . ALA A 1 121 ? 4.674 -4.095 -0.612 1.00 92.81 121 ALA A N 1
ATOM 884 C CA . ALA A 1 121 ? 5.688 -3.813 -1.617 1.00 92.81 121 ALA A CA 1
ATOM 885 C C . ALA A 1 121 ? 5.175 -4.302 -2.974 1.00 92.81 121 ALA A C 1
ATOM 887 O O . ALA A 1 121 ? 4.766 -5.450 -3.104 1.00 92.81 121 ALA A O 1
ATOM 888 N N . ILE A 1 122 ? 5.183 -3.446 -3.986 1.00 92.00 122 ILE A N 1
ATOM 889 C CA . ILE A 1 122 ? 4.629 -3.716 -5.310 1.00 92.00 122 ILE A CA 1
ATOM 890 C C . ILE A 1 122 ? 5.763 -3.588 -6.321 1.00 92.00 122 ILE A C 1
ATOM 892 O O . ILE A 1 122 ? 6.278 -2.497 -6.572 1.00 92.00 122 ILE A O 1
ATOM 896 N N . ALA A 1 123 ? 6.157 -4.714 -6.904 1.00 91.88 123 ALA A N 1
ATOM 897 C CA . ALA A 1 123 ? 7.216 -4.778 -7.902 1.00 91.88 123 ALA A CA 1
ATOM 898 C C . ALA A 1 123 ? 6.651 -4.985 -9.314 1.00 91.88 123 ALA A C 1
ATOM 900 O O . ALA A 1 123 ? 5.543 -5.499 -9.515 1.00 91.88 123 ALA A O 1
ATOM 901 N N . GLY A 1 124 ? 7.443 -4.613 -10.321 1.00 89.19 124 GLY A N 1
ATOM 902 C CA . GLY A 1 124 ? 7.111 -4.866 -11.715 1.00 89.19 124 GLY A CA 1
ATOM 903 C C . GLY A 1 124 ? 7.099 -6.364 -12.025 1.00 89.19 124 GLY A C 1
ATOM 904 O O . GLY A 1 124 ? 8.033 -7.100 -11.707 1.00 89.19 124 GLY A O 1
ATOM 905 N N . ARG A 1 125 ? 6.085 -6.844 -12.751 1.00 83.50 125 ARG A N 1
ATOM 906 C CA . ARG A 1 125 ? 5.994 -8.256 -13.180 1.00 83.50 125 ARG A CA 1
ATOM 907 C C . ARG A 1 125 ? 7.168 -8.687 -14.079 1.00 83.50 125 ARG A C 1
ATOM 909 O O . ARG A 1 125 ? 7.478 -9.871 -14.216 1.00 83.50 125 ARG A O 1
ATOM 916 N N . ARG A 1 126 ? 7.855 -7.728 -14.708 1.00 78.31 126 ARG A N 1
ATOM 917 C CA . ARG A 1 126 ? 9.096 -7.980 -15.461 1.00 78.31 126 ARG A CA 1
ATOM 918 C C . ARG A 1 126 ? 10.247 -8.397 -14.542 1.00 78.31 126 ARG A C 1
ATOM 920 O O . ARG A 1 126 ? 11.034 -9.261 -14.933 1.00 78.31 126 ARG A O 1
ATOM 927 N N . ASP A 1 127 ? 10.295 -7.852 -13.333 1.00 72.19 127 ASP A N 1
ATOM 928 C CA . ASP A 1 127 ? 11.330 -8.148 -12.344 1.00 72.19 127 ASP A CA 1
ATOM 929 C C . ASP A 1 127 ? 11.127 -9.544 -11.746 1.00 72.19 127 ASP A C 1
ATOM 931 O O . ASP A 1 127 ? 12.089 -10.300 -11.622 1.00 72.19 127 ASP A O 1
ATOM 935 N N . GLU A 1 128 ? 9.873 -9.968 -11.543 1.00 73.12 128 GLU A N 1
ATOM 936 C CA . GLU A 1 128 ? 9.526 -11.347 -11.156 1.00 73.12 128 GLU A CA 1
ATOM 937 C C . GLU A 1 128 ? 10.106 -12.378 -12.142 1.00 73.12 128 GLU A C 1
ATOM 939 O O . GLU A 1 128 ? 10.724 -13.378 -11.757 1.00 73.12 128 GLU A O 1
ATOM 944 N N . ARG A 1 129 ? 9.936 -12.129 -13.449 1.00 73.69 129 ARG A N 1
ATOM 945 C CA . ARG A 1 129 ? 10.410 -13.038 -14.504 1.00 73.69 129 ARG A CA 1
ATOM 946 C C . ARG A 1 129 ? 11.931 -13.113 -14.564 1.00 73.69 129 ARG A C 1
ATOM 948 O O . ARG A 1 129 ? 12.462 -14.196 -14.815 1.00 73.69 129 ARG A O 1
ATOM 955 N N . ARG A 1 130 ? 12.627 -11.993 -14.350 1.00 70.56 130 ARG A N 1
ATOM 956 C CA . ARG A 1 130 ? 14.095 -11.967 -14.295 1.00 70.56 130 ARG A CA 1
ATOM 957 C C . ARG A 1 130 ? 14.594 -12.738 -13.070 1.00 70.56 130 ARG A C 1
ATOM 959 O O . ARG A 1 130 ? 15.375 -13.669 -13.248 1.00 70.56 130 ARG A O 1
ATOM 966 N N . SER A 1 131 ? 14.040 -12.470 -11.887 1.00 64.81 131 SER A N 1
ATOM 967 C CA . SER A 1 131 ? 14.377 -13.188 -10.649 1.00 64.81 131 SER A CA 1
ATOM 968 C C . SER A 1 131 ? 14.170 -14.701 -10.773 1.00 64.81 131 SER A C 1
ATOM 970 O O . SER A 1 131 ? 15.042 -15.482 -10.389 1.00 64.81 131 SER A O 1
ATOM 972 N N . ARG A 1 132 ? 13.070 -15.149 -11.400 1.00 68.31 132 ARG A N 1
ATOM 973 C CA . ARG A 1 132 ? 12.846 -16.582 -11.668 1.00 68.31 132 ARG A CA 1
ATOM 974 C C . ARG A 1 132 ? 13.830 -17.178 -12.670 1.00 68.31 132 ARG A C 1
ATOM 976 O O . ARG A 1 132 ? 14.176 -18.351 -12.540 1.00 68.31 132 ARG A O 1
ATOM 983 N N . ARG A 1 133 ? 14.267 -16.419 -13.676 1.00 69.94 133 ARG A N 1
ATOM 984 C CA . ARG A 1 133 ? 15.226 -16.900 -14.683 1.00 69.94 133 ARG A CA 1
ATOM 985 C C . ARG A 1 133 ? 16.632 -17.038 -14.105 1.00 69.94 133 ARG A C 1
ATOM 987 O O . ARG A 1 133 ? 17.311 -18.016 -14.414 1.00 69.94 133 ARG A O 1
ATOM 994 N N . ASP A 1 134 ? 17.034 -16.099 -13.258 1.00 65.56 134 ASP A N 1
ATOM 995 C CA . ASP A 1 134 ? 18.357 -16.084 -12.632 1.00 65.56 134 ASP A CA 1
ATOM 996 C C . ASP A 1 134 ? 18.472 -17.149 -11.543 1.00 65.56 134 ASP A C 1
ATOM 998 O O . ASP A 1 134 ? 19.465 -17.879 -11.501 1.00 65.56 134 ASP A O 1
ATOM 1002 N N . ALA A 1 135 ? 17.411 -17.342 -10.753 1.00 60.94 135 ALA A N 1
ATOM 1003 C CA . ALA A 1 135 ? 17.283 -18.533 -9.925 1.00 60.94 135 ALA A CA 1
ATOM 1004 C C . ALA A 1 135 ? 17.346 -19.782 -10.832 1.00 60.94 135 ALA A C 1
ATOM 1006 O O . ALA A 1 135 ? 18.207 -20.642 -10.651 1.00 60.94 135 ALA A O 1
ATOM 1007 N N . GLY A 1 136 ? 16.528 -19.802 -11.895 1.00 60.22 136 GLY A N 1
ATOM 1008 C CA . GLY A 1 136 ? 16.429 -20.807 -12.965 1.00 60.22 136 GLY A CA 1
ATOM 1009 C C . GLY A 1 136 ? 17.747 -21.424 -13.436 1.00 60.22 136 GLY A C 1
ATOM 1010 O O . GLY A 1 136 ? 17.911 -22.643 -13.530 1.00 60.22 136 GLY A O 1
ATOM 1011 N N . GLY A 1 137 ? 18.688 -20.550 -13.781 1.00 57.25 137 GLY A N 1
ATOM 1012 C CA . GLY A 1 137 ? 19.972 -20.926 -14.362 1.00 57.25 137 GLY A CA 1
ATOM 1013 C C . GLY A 1 137 ? 20.993 -21.446 -13.349 1.00 57.25 137 GLY A C 1
ATOM 1014 O O . GLY A 1 137 ? 21.899 -22.191 -13.735 1.00 57.25 137 GLY A O 1
ATOM 1015 N N . ALA A 1 138 ? 20.856 -21.095 -12.068 1.00 55.47 138 ALA A N 1
ATOM 1016 C CA . ALA A 1 138 ? 21.802 -21.493 -11.027 1.00 55.47 138 ALA A CA 1
ATOM 1017 C C . ALA A 1 138 ? 21.694 -22.988 -10.682 1.00 55.47 138 ALA A C 1
ATOM 1019 O O . ALA A 1 138 ? 22.712 -23.637 -10.430 1.00 55.47 138 ALA A O 1
ATOM 1020 N N . TYR A 1 139 ? 20.491 -23.567 -10.744 1.00 51.69 139 TYR A N 1
ATOM 1021 C CA . TYR A 1 139 ? 20.295 -25.000 -10.491 1.00 51.69 139 TYR A CA 1
ATOM 1022 C C . TYR A 1 139 ? 20.663 -25.879 -11.695 1.00 51.69 139 TYR A C 1
ATOM 1024 O O . TYR A 1 139 ? 21.175 -26.983 -11.511 1.00 51.69 139 TYR A O 1
ATOM 1032 N N . ALA A 1 140 ? 20.491 -25.387 -12.926 1.00 55.06 140 ALA A N 1
ATOM 1033 C CA . ALA A 1 140 ? 20.818 -26.158 -14.128 1.00 55.06 140 ALA A CA 1
ATOM 1034 C C . ALA A 1 140 ? 22.334 -26.378 -14.309 1.00 55.06 140 ALA A C 1
ATOM 1036 O O . ALA A 1 140 ? 22.758 -27.412 -14.822 1.00 55.06 140 ALA A O 1
ATOM 1037 N N . ARG A 1 141 ? 23.177 -25.444 -13.845 1.00 52.59 141 ARG A N 1
ATOM 1038 C CA . ARG A 1 141 ? 24.636 -25.507 -14.050 1.00 52.59 141 ARG A CA 1
ATOM 1039 C C . ARG A 1 141 ? 25.385 -26.383 -13.035 1.00 52.59 141 ARG A C 1
ATOM 1041 O O . ARG A 1 141 ? 26.569 -26.647 -13.223 1.00 52.59 141 ARG A O 1
ATOM 1048 N N . ARG A 1 142 ? 24.718 -26.846 -11.969 1.00 52.03 142 ARG A N 1
ATOM 1049 C CA . ARG A 1 142 ? 25.340 -27.648 -10.895 1.00 52.03 142 ARG A CA 1
ATOM 1050 C C . ARG A 1 142 ? 25.235 -29.164 -11.097 1.00 52.03 142 ARG A C 1
ATOM 1052 O O . ARG A 1 142 ? 25.860 -29.903 -10.346 1.00 52.03 142 ARG A O 1
ATOM 1059 N N . HIS A 1 143 ? 24.493 -29.622 -12.108 1.00 53.12 143 HIS A N 1
ATOM 1060 C CA . HIS A 1 143 ? 24.304 -31.052 -12.392 1.00 53.12 143 HIS A CA 1
ATOM 1061 C C . HIS A 1 143 ? 25.003 -31.563 -13.661 1.00 53.12 143 HIS A C 1
ATOM 1063 O O . HIS A 1 143 ? 25.014 -32.765 -13.893 1.00 53.12 143 HIS A O 1
ATOM 1069 N N . SER A 1 144 ? 25.656 -30.703 -14.448 1.00 55.16 144 SER A N 1
ATOM 1070 C CA . SER A 1 144 ? 26.340 -31.102 -15.692 1.00 55.16 144 SER A CA 1
ATOM 1071 C C . SER A 1 144 ? 27.864 -31.265 -15.559 1.00 55.16 144 SER A C 1
ATOM 1073 O O . SER A 1 144 ? 28.557 -31.354 -16.566 1.00 55.16 144 SER A O 1
ATOM 1075 N N . GLY A 1 145 ? 28.405 -31.270 -14.334 1.00 55.19 145 GLY A N 1
ATOM 1076 C CA . GLY A 1 145 ? 29.848 -31.182 -14.067 1.00 55.19 145 GLY A CA 1
ATOM 1077 C C . GLY A 1 145 ? 30.450 -32.322 -13.243 1.00 55.19 145 GLY A C 1
ATOM 1078 O O . GLY A 1 145 ? 31.412 -32.080 -12.521 1.00 55.19 145 GLY A O 1
ATOM 1079 N N . ARG A 1 146 ? 29.907 -33.543 -13.301 1.00 55.50 146 ARG A N 1
ATOM 1080 C CA . ARG A 1 146 ? 30.574 -34.727 -12.734 1.00 55.50 146 ARG A CA 1
ATOM 1081 C C . ARG A 1 146 ? 30.694 -35.799 -13.806 1.00 55.50 146 ARG A C 1
ATOM 1083 O O . ARG A 1 146 ? 29.845 -36.670 -13.930 1.00 55.50 146 ARG A O 1
ATOM 1090 N N . GLY A 1 147 ? 31.739 -35.660 -14.620 1.00 51.41 147 GLY A N 1
ATOM 1091 C CA . GLY A 1 147 ? 32.236 -36.763 -15.425 1.00 51.41 147 GLY A CA 1
ATOM 1092 C C . GLY A 1 147 ? 32.668 -37.883 -14.487 1.00 51.41 147 GLY A C 1
ATOM 1093 O O . GLY A 1 147 ? 33.447 -37.652 -13.564 1.00 51.41 147 GLY A O 1
ATOM 1094 N N . ASP A 1 148 ? 32.127 -39.067 -14.722 1.00 60.59 148 ASP A N 1
ATOM 1095 C CA . ASP A 1 148 ? 32.587 -40.315 -14.136 1.00 60.59 148 ASP A CA 1
ATOM 1096 C C . ASP A 1 148 ? 33.490 -40.993 -15.176 1.00 60.59 148 ASP A C 1
ATOM 1098 O O . ASP A 1 148 ? 32.992 -41.411 -16.225 1.00 60.59 148 ASP A O 1
ATOM 1102 N N . PRO A 1 149 ? 34.815 -41.069 -14.962 1.00 57.09 149 PRO A N 1
ATOM 1103 C CA . PRO A 1 149 ? 35.655 -41.984 -15.713 1.00 57.09 149 PRO A CA 1
ATOM 1104 C C . PRO A 1 149 ? 36.241 -43.038 -14.770 1.00 57.09 149 PRO A C 1
ATOM 1106 O O . PRO A 1 149 ? 37.455 -43.203 -14.683 1.00 57.09 149 PRO A O 1
ATOM 1109 N N . THR A 1 150 ? 35.393 -43.795 -14.075 1.00 55.84 150 THR A N 1
ATOM 1110 C CA . THR A 1 150 ? 35.797 -45.100 -13.532 1.00 55.84 150 THR A CA 1
ATOM 1111 C C . THR A 1 150 ? 35.634 -46.176 -14.608 1.00 55.84 150 THR A C 1
ATOM 1113 O O . THR A 1 150 ? 34.875 -47.131 -14.483 1.00 55.84 150 THR A O 1
ATOM 1116 N N . ALA A 1 151 ? 36.392 -46.032 -15.700 1.00 53.25 151 ALA A N 1
ATOM 1117 C CA . ALA A 1 151 ? 36.657 -47.126 -16.629 1.00 53.25 151 ALA A CA 1
ATOM 1118 C C . ALA A 1 151 ? 37.727 -48.044 -16.008 1.00 53.25 151 ALA A C 1
ATOM 1120 O O . ALA A 1 151 ? 38.906 -47.996 -16.355 1.00 53.25 151 ALA A O 1
ATOM 1121 N N . GLY A 1 152 ? 37.312 -48.841 -15.021 1.00 47.03 152 GLY A N 1
ATOM 1122 C CA . GLY A 1 152 ? 38.104 -49.924 -14.450 1.00 47.03 152 GLY A CA 1
ATOM 1123 C C . GLY A 1 152 ? 38.017 -51.160 -15.339 1.00 47.03 152 GLY A C 1
ATOM 1124 O O . GLY A 1 152 ? 37.035 -51.893 -15.310 1.00 47.03 152 GLY A O 1
ATOM 1125 N N . SER A 1 153 ? 39.056 -51.358 -16.145 1.00 50.84 153 SER A N 1
ATOM 1126 C CA . SER A 1 153 ? 39.352 -52.576 -16.899 1.00 50.84 153 SER A CA 1
ATOM 1127 C C . SER A 1 153 ? 39.388 -53.808 -15.983 1.00 50.84 153 SER A C 1
ATOM 1129 O O . SER A 1 153 ? 40.233 -53.876 -15.092 1.00 50.84 153 SER A O 1
ATOM 1131 N N . VAL A 1 154 ? 38.550 -54.808 -16.266 1.00 47.88 154 VAL A N 1
ATOM 1132 C CA . VAL A 1 154 ? 38.729 -56.190 -15.799 1.00 47.88 154 VAL A CA 1
ATOM 1133 C C . VAL A 1 154 ? 38.800 -57.092 -17.032 1.00 47.88 154 VAL A C 1
ATOM 1135 O O . VAL A 1 154 ? 37.821 -57.237 -17.767 1.00 47.88 154 VAL A O 1
ATOM 1138 N N . ARG A 1 155 ? 39.979 -57.664 -17.261 1.00 57.12 155 ARG A N 1
ATOM 1139 C CA . ARG A 1 155 ? 40.212 -58.885 -18.033 1.00 57.12 155 ARG A CA 1
ATOM 1140 C C . ARG A 1 155 ? 41.143 -59.764 -17.219 1.00 57.12 155 ARG A C 1
ATOM 1142 O O . ARG A 1 155 ? 42.053 -59.183 -16.587 1.00 57.12 155 ARG A O 1
#

Foldseek 3Di:
DDDDPDPPPVVVCPDVVVVVVVVVVVVVVVVCVVVVCDDDPDDDPDDDDPDAAEAEDQDQVVVLVVLQVQCVVVVWHWDWDDDPQKIKIKTQADPVHDPSNVVSCVVRVHDDDPRSIHMHIYHYPVVVVVVCVVVVVVVVVVPPPDDDPPPDDDD

Radius of gyration: 29.98 Å; chains: 1; bounding box: 75×119×34 Å